Protein AF-A0A8X7CKS6-F1 (afdb_monomer_lite)

Secondary structure (DSSP, 8-state):
--TTS--HHHHHHHTT-HHHHHHHHHTT----SS--SHHHHHHHHHHHHHHHHHHHHHHHHHHHHHHHTSHHHHHHHHHHHHHHHHHHHHHHTT-

InterPro domains:
  IPR002110 Ankyrin repeat [PS50088] (4-36)
  IPR036770 Ankyrin repeat-containing domain superfamily [G3DSA:1.25.40.20] (1-94)
  IPR036770 Ankyrin repeat-containing domain superfamily [SSF48403] (2-38)

Foldseek 3Di:
DDPLQWDPLNVCVVVVVPVSNVVCVVVPHDTGPQQPDPVSVVVSVVVVVVVVVVVVVVVVVVVVCCVVVCVVVVVVVVVVVVVVVVVVVVVVVPD

Structure (mmCIF, N/CA/C/O backbone):
data_AF-A0A8X7CKS6-F1
#
_entry.id   AF-A0A8X7CKS6-F1
#
loop_
_atom_site.group_PDB
_atom_site.id
_atom_site.type_symbol
_atom_site.label_atom_id
_atom_site.label_alt_id
_atom_site.label_comp_id
_atom_site.label_asym_id
_atom_site.label_entity_id
_atom_site.label_seq_id
_atom_site.pdbx_PDB_ins_code
_atom_site.Cartn_x
_atom_site.Cartn_y
_atom_site.Cartn_z
_atom_site.occupancy
_atom_site.B_iso_or_equiv
_atom_site.auth_seq_id
_atom_site.auth_comp_id
_atom_site.auth_asym_id
_atom_site.auth_atom_id
_atom_site.pdbx_PDB_model_num
ATOM 1 N N . VAL A 1 1 ? -6.331 -10.120 7.036 1.00 88.75 1 VAL A N 1
ATOM 2 C CA . VAL A 1 1 ? -5.483 -8.903 7.048 1.00 88.75 1 VAL A CA 1
ATOM 3 C C . VAL A 1 1 ? -4.722 -8.852 5.739 1.00 88.75 1 VAL A C 1
ATOM 5 O O . VAL A 1 1 ? -4.381 -9.924 5.250 1.00 88.75 1 VAL A O 1
ATOM 8 N N . ASN A 1 2 ? -4.525 -7.673 5.151 1.00 92.38 2 ASN A N 1
ATOM 9 C CA . ASN A 1 2 ? -3.696 -7.524 3.953 1.00 92.38 2 ASN A CA 1
ATOM 10 C C . ASN A 1 2 ? -2.193 -7.594 4.309 1.00 92.38 2 ASN A C 1
ATOM 12 O O . ASN A 1 2 ? -1.833 -7.757 5.481 1.00 92.38 2 ASN A O 1
ATOM 16 N N . SER A 1 3 ? -1.328 -7.472 3.300 1.00 93.69 3 SER A N 1
ATOM 17 C CA . SER A 1 3 ? 0.134 -7.423 3.458 1.00 93.69 3 SER A CA 1
ATOM 18 C C . SER A 1 3 ? 0.603 -6.280 4.362 1.00 93.69 3 SER A C 1
ATOM 20 O O . SER A 1 3 ? 1.576 -6.443 5.090 1.00 93.69 3 SER A O 1
ATOM 22 N N . ASP A 1 4 ? -0.138 -5.171 4.392 1.00 93.69 4 ASP A N 1
ATOM 23 C CA . ASP A 1 4 ? 0.191 -3.976 5.180 1.00 93.69 4 ASP A CA 1
ATOM 24 C C . ASP A 1 4 ? -0.344 -4.029 6.620 1.00 93.69 4 ASP A C 1
ATOM 26 O O . ASP A 1 4 ? -0.197 -3.080 7.385 1.00 93.69 4 ASP A O 1
ATOM 30 N N . GLY A 1 5 ? -0.991 -5.134 7.006 1.00 93.38 5 GLY A N 1
ATOM 31 C CA . GLY A 1 5 ? -1.479 -5.361 8.364 1.00 93.38 5 GLY A CA 1
ATOM 32 C C . GLY A 1 5 ? -2.840 -4.736 8.697 1.00 93.38 5 GLY A C 1
ATOM 33 O O . GLY A 1 5 ? -3.241 -4.777 9.867 1.00 93.38 5 GLY A O 1
ATOM 34 N N . PHE A 1 6 ? -3.575 -4.233 7.703 1.00 95.31 6 PHE A N 1
ATOM 35 C CA . PHE A 1 6 ? -4.946 -3.743 7.855 1.00 95.31 6 PHE A CA 1
ATOM 36 C C . PHE A 1 6 ? -5.976 -4.864 7.659 1.00 95.31 6 PHE A C 1
ATOM 38 O O . PHE A 1 6 ? -5.836 -5.761 6.818 1.00 95.31 6 PHE A O 1
ATOM 45 N N . THR A 1 7 ? -7.036 -4.843 8.460 1.00 95.69 7 THR A N 1
ATOM 46 C CA . THR A 1 7 ? -8.243 -5.646 8.224 1.00 95.69 7 THR A CA 1
ATOM 47 C C . THR A 1 7 ? -9.164 -4.932 7.230 1.00 95.69 7 THR A C 1
ATOM 49 O O . THR A 1 7 ? -9.067 -3.715 7.071 1.00 95.69 7 THR A O 1
ATOM 52 N N . PRO A 1 8 ? -10.113 -5.645 6.598 1.00 96.38 8 PRO A N 1
ATOM 53 C CA . PRO A 1 8 ? -11.157 -4.992 5.809 1.00 96.38 8 PRO A CA 1
ATOM 54 C C . PRO A 1 8 ? -11.928 -3.921 6.597 1.00 96.38 8 PRO A C 1
ATOM 56 O O . PRO A 1 8 ? -12.281 -2.889 6.034 1.00 96.38 8 PRO A O 1
ATOM 59 N N . LEU A 1 9 ? -12.141 -4.130 7.905 1.00 96.19 9 LEU A N 1
ATOM 60 C CA . LEU A 1 9 ? -12.820 -3.154 8.758 1.00 96.19 9 LEU A CA 1
ATOM 61 C C . LEU A 1 9 ? -11.966 -1.902 8.992 1.00 96.19 9 LEU A C 1
ATOM 63 O O . LEU A 1 9 ? -12.503 -0.801 8.925 1.00 96.19 9 LEU A O 1
ATOM 67 N N . ASP A 1 10 ? -10.652 -2.049 9.202 1.00 95.12 10 ASP A N 1
ATOM 68 C CA . ASP A 1 10 ? -9.751 -0.892 9.316 1.00 95.12 10 ASP A CA 1
ATOM 69 C C . ASP A 1 10 ? -9.835 -0.014 8.067 1.00 95.12 10 ASP A C 1
ATOM 71 O O . ASP A 1 10 ? -9.972 1.201 8.185 1.00 95.12 10 ASP A O 1
ATOM 75 N N . ILE A 1 11 ? -9.803 -0.636 6.883 1.00 95.44 11 ILE A N 1
ATOM 76 C CA . ILE A 1 11 ? -9.872 0.068 5.599 1.00 95.44 11 ILE A CA 1
ATOM 77 C C . ILE A 1 11 ? -11.219 0.780 5.458 1.00 95.44 11 ILE A C 1
ATOM 79 O O . ILE A 1 11 ? -11.229 1.977 5.183 1.00 95.44 11 ILE A O 1
ATOM 83 N N . ALA A 1 12 ? -12.337 0.087 5.703 1.00 97.00 12 ALA A N 1
ATOM 84 C CA . ALA A 1 12 ? -13.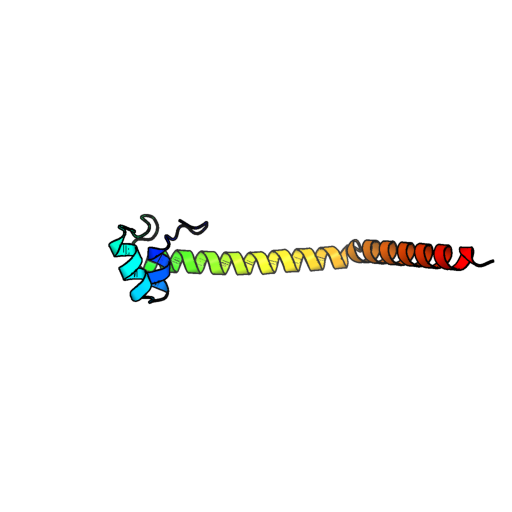678 0.674 5.619 1.00 97.00 12 ALA A CA 1
ATOM 85 C C . ALA A 1 12 ? -13.832 1.905 6.532 1.00 97.00 12 ALA A C 1
ATOM 87 O O . ALA A 1 12 ? -14.355 2.936 6.110 1.00 97.00 12 ALA A O 1
ATOM 88 N N . VAL A 1 13 ? -13.315 1.828 7.764 1.00 94.38 13 VAL A N 1
ATOM 89 C CA . VAL A 1 13 ? -13.309 2.956 8.708 1.00 94.38 13 VAL A CA 1
ATOM 90 C C . VAL A 1 13 ? -12.414 4.095 8.213 1.00 94.38 13 VAL A C 1
ATOM 92 O O . VAL A 1 13 ? -12.818 5.256 8.275 1.00 94.38 13 VAL A O 1
ATOM 95 N N . MET A 1 14 ? -11.216 3.785 7.710 1.00 93.81 14 MET A N 1
ATOM 96 C CA . MET A 1 14 ? -10.253 4.781 7.223 1.00 93.81 14 MET A CA 1
ATOM 97 C C . MET A 1 14 ? -10.760 5.565 6.010 1.00 93.81 14 MET A C 1
ATOM 99 O O . MET A 1 14 ? -10.487 6.758 5.921 1.00 93.81 14 MET A O 1
ATOM 103 N N . ILE A 1 15 ? -11.505 4.925 5.105 1.00 95.44 15 ILE A N 1
ATOM 104 C CA . ILE A 1 15 ? -12.090 5.583 3.922 1.00 95.44 15 ILE A CA 1
ATOM 105 C C . ILE A 1 15 ? -13.467 6.204 4.194 1.00 95.44 15 ILE A C 1
ATOM 107 O O . ILE A 1 15 ? -14.107 6.701 3.273 1.00 95.44 15 ILE A O 1
ATOM 111 N N . HIS A 1 16 ? -13.930 6.171 5.447 1.00 96.44 16 HIS A N 1
ATOM 112 C CA . HIS A 1 16 ? -15.245 6.660 5.864 1.00 96.44 16 HIS A CA 1
ATOM 113 C C . HIS A 1 16 ? -16.438 5.964 5.176 1.00 96.44 16 HIS A C 1
ATOM 115 O O . HIS A 1 16 ? -17.513 6.552 5.049 1.00 96.44 16 HIS A O 1
ATOM 121 N N . ASP A 1 17 ? -16.295 4.690 4.797 1.00 97.81 17 ASP A N 1
ATOM 122 C CA . ASP A 1 17 ? -17.408 3.873 4.300 1.00 97.81 17 ASP A CA 1
ATOM 123 C C . ASP A 1 17 ? -18.189 3.268 5.477 1.00 97.81 17 ASP A C 1
ATOM 125 O O . ASP A 1 17 ? -17.933 2.159 5.960 1.00 97.81 17 ASP A O 1
ATOM 129 N N . ILE A 1 18 ? -19.160 4.042 5.964 1.00 97.88 18 ILE A N 1
ATOM 130 C CA . ILE A 1 18 ? -19.977 3.694 7.133 1.00 97.88 18 ILE A CA 1
ATOM 131 C C . ILE A 1 18 ? -20.815 2.435 6.873 1.00 97.88 18 ILE A C 1
ATOM 133 O O . ILE A 1 18 ? -20.991 1.614 7.776 1.00 97.88 18 ILE A O 1
ATOM 137 N N . SER A 1 19 ? -21.343 2.277 5.658 1.00 98.12 19 SER A N 1
ATOM 138 C CA . SER A 1 19 ? -22.201 1.145 5.295 1.00 98.12 19 SER A CA 1
ATOM 139 C C . SER A 1 19 ? -21.414 -0.159 5.323 1.00 98.12 19 SER A C 1
ATOM 141 O O . SER A 1 19 ? -21.841 -1.123 5.963 1.00 98.12 19 SER A O 1
ATOM 143 N N . MET A 1 20 ? -20.229 -0.165 4.708 1.00 98.00 20 MET A N 1
ATOM 144 C CA . MET A 1 20 ? -19.330 -1.314 4.729 1.00 98.00 20 MET A CA 1
ATOM 145 C C . MET A 1 20 ? -18.841 -1.620 6.146 1.00 98.00 20 MET A C 1
ATOM 147 O O . MET A 1 20 ? -18.848 -2.777 6.562 1.00 98.00 20 MET A O 1
ATOM 151 N N . ALA A 1 21 ? -18.472 -0.599 6.925 1.00 98.06 21 ALA A N 1
ATOM 152 C CA . ALA A 1 21 ? -18.032 -0.794 8.305 1.00 98.06 21 ALA A CA 1
ATOM 153 C C . ALA A 1 21 ? -19.124 -1.451 9.168 1.00 98.06 21 ALA A C 1
ATOM 155 O O . ALA A 1 21 ? -18.842 -2.410 9.888 1.00 98.06 21 ALA A O 1
ATOM 156 N N . LYS A 1 22 ? -20.380 -0.994 9.052 1.00 98.12 22 LYS A N 1
ATOM 157 C CA . LYS A 1 22 ? -21.527 -1.601 9.747 1.00 98.12 22 LYS A CA 1
ATOM 158 C C . LYS A 1 22 ? -21.779 -3.036 9.299 1.00 98.12 22 LYS A C 1
ATOM 160 O O . LYS A 1 22 ? -21.988 -3.901 10.147 1.00 98.12 22 LYS A O 1
ATOM 165 N N . LEU A 1 23 ? -21.737 -3.296 7.990 1.00 98.50 23 LEU A N 1
ATOM 166 C CA . LEU A 1 23 ? -21.893 -4.645 7.450 1.00 98.50 23 LEU A CA 1
ATOM 167 C C . LEU A 1 23 ? -20.825 -5.575 8.035 1.00 98.50 23 LEU A C 1
ATOM 169 O O . LEU A 1 23 ? -21.158 -6.594 8.632 1.00 98.50 23 LEU A O 1
ATOM 173 N N . LEU A 1 24 ? -19.555 -5.186 7.963 1.00 98.12 24 LEU A N 1
ATOM 174 C CA . LEU A 1 24 ? -18.443 -5.963 8.505 1.00 98.12 24 LEU A CA 1
ATOM 175 C C . LEU A 1 24 ? -18.599 -6.217 10.013 1.00 98.12 24 LEU A C 1
ATOM 177 O O . LEU A 1 24 ? -18.452 -7.355 10.460 1.00 98.12 24 LEU A O 1
ATOM 181 N N . GLN A 1 25 ? -18.953 -5.194 10.795 1.00 97.69 25 GLN A N 1
ATOM 182 C CA . GLN A 1 25 ? -19.194 -5.336 12.236 1.00 97.69 25 GLN A CA 1
ATOM 183 C C . GLN A 1 25 ? -20.364 -6.280 12.545 1.00 97.69 25 GLN A C 1
ATOM 185 O O . GLN A 1 25 ? -20.259 -7.079 13.475 1.00 97.69 25 GLN A O 1
ATOM 190 N N . SER A 1 26 ? -21.445 -6.251 11.754 1.00 98.25 26 SER A N 1
ATOM 191 C CA . SER A 1 26 ? -22.602 -7.142 11.949 1.00 98.25 26 SER A CA 1
ATOM 192 C C . SER A 1 26 ? -22.266 -8.627 11.761 1.00 98.25 26 SER A C 1
ATOM 194 O O . SER A 1 26 ? -22.895 -9.478 12.383 1.00 98.25 26 SER A O 1
ATOM 196 N N . TYR A 1 27 ? -21.223 -8.933 10.982 1.00 98.06 27 TYR A N 1
ATOM 197 C CA . TYR A 1 27 ? -20.680 -10.283 10.800 1.00 98.06 27 TYR A CA 1
ATOM 198 C C . TYR A 1 27 ? -19.485 -10.580 11.727 1.00 98.06 27 TYR A C 1
ATOM 200 O O . TYR A 1 27 ? -18.772 -11.563 11.534 1.00 98.06 27 TYR A O 1
ATOM 208 N N . GLY A 1 28 ? -19.244 -9.743 12.742 1.00 96.88 28 GLY A N 1
ATOM 209 C CA . GLY A 1 28 ? -18.211 -9.976 13.753 1.00 96.88 28 GLY A CA 1
ATOM 210 C C . GLY A 1 28 ? -16.791 -9.594 13.327 1.00 96.88 28 GLY A C 1
ATOM 211 O O . GLY A 1 28 ? -15.830 -10.013 13.979 1.00 96.88 28 GLY A O 1
ATOM 212 N N . ALA A 1 29 ? -16.621 -8.803 12.261 1.00 96.69 29 ALA A N 1
ATOM 213 C CA . ALA A 1 29 ? -15.308 -8.271 11.913 1.00 96.69 29 ALA A CA 1
ATOM 214 C C . ALA A 1 29 ? -14.767 -7.372 13.035 1.00 96.69 29 ALA A C 1
ATOM 216 O O . ALA A 1 29 ? -15.504 -6.641 13.698 1.00 96.69 29 ALA A O 1
ATOM 217 N N . ARG A 1 30 ? -13.448 -7.412 13.226 1.00 93.44 30 ARG A N 1
ATOM 218 C CA . ARG A 1 30 ? -12.735 -6.639 14.247 1.00 93.44 30 ARG A CA 1
ATOM 219 C C . ARG A 1 30 ? -11.598 -5.873 13.593 1.00 93.44 30 ARG A C 1
ATOM 221 O O . ARG A 1 30 ? -11.019 -6.349 12.619 1.00 93.44 30 ARG A O 1
ATOM 228 N N . GLU A 1 31 ? -11.291 -4.705 14.143 1.00 89.81 31 GLU A N 1
ATOM 229 C CA . GLU A 1 31 ? -10.115 -3.931 13.751 1.00 89.81 31 GLU A CA 1
ATOM 230 C C . GLU A 1 31 ? -8.819 -4.705 14.030 1.00 89.81 31 GLU A C 1
ATOM 232 O O . GLU A 1 31 ? -8.769 -5.613 14.872 1.00 89.81 31 GLU A O 1
ATOM 237 N N . SER A 1 32 ? -7.753 -4.334 13.325 1.00 88.88 32 SER A N 1
ATOM 238 C CA . SER A 1 32 ? -6.421 -4.890 13.538 1.00 88.88 32 SER A CA 1
ATOM 239 C C . SER A 1 32 ? -5.917 -4.584 14.948 1.00 88.88 32 SER A C 1
ATOM 241 O O . SER A 1 32 ? -6.001 -3.463 15.448 1.00 88.88 32 SER A O 1
ATOM 243 N N . THR A 1 33 ? -5.293 -5.573 15.587 1.00 89.25 33 THR A N 1
ATOM 244 C CA . THR A 1 33 ? -4.620 -5.376 16.879 1.00 89.25 33 THR A CA 1
ATOM 245 C C . THR A 1 33 ? -3.300 -4.613 16.753 1.00 89.25 33 THR A C 1
ATOM 247 O O . THR A 1 33 ? -2.798 -4.127 17.770 1.00 89.25 33 THR A O 1
ATOM 250 N N . ARG A 1 34 ? -2.752 -4.489 15.530 1.00 88.56 34 ARG A N 1
ATOM 251 C CA . ARG A 1 34 ? -1.465 -3.829 15.248 1.00 88.56 34 ARG A CA 1
ATOM 252 C C . ARG A 1 34 ? -1.557 -2.307 15.238 1.00 88.56 34 ARG A C 1
ATOM 254 O O . ARG A 1 34 ? -0.665 -1.656 15.766 1.00 88.56 34 ARG A O 1
ATOM 261 N N . TYR A 1 35 ? -2.635 -1.751 14.687 1.00 89.44 35 TYR A N 1
ATOM 262 C CA . TYR A 1 35 ? -2.787 -0.306 14.486 1.00 89.44 35 TYR A CA 1
ATOM 263 C C . TYR A 1 35 ? -4.059 0.208 15.163 1.00 89.44 35 TYR A C 1
ATOM 265 O O . TYR A 1 35 ? -5.019 0.602 14.507 1.00 89.44 35 TYR A O 1
ATOM 273 N N . ARG A 1 36 ? -4.096 0.150 16.499 1.00 86.94 36 ARG A N 1
ATOM 274 C CA . ARG A 1 36 ? -5.306 0.468 17.280 1.00 86.94 36 ARG A CA 1
ATOM 275 C C . ARG A 1 36 ? -5.611 1.961 17.391 1.00 86.94 36 ARG A C 1
ATOM 277 O O . ARG A 1 36 ? -6.746 2.322 17.674 1.00 86.94 36 ARG A O 1
ATOM 284 N N . THR A 1 37 ? -4.621 2.828 17.190 1.00 90.81 37 THR A N 1
ATOM 285 C CA . THR A 1 37 ? -4.804 4.285 17.272 1.00 90.81 37 THR A CA 1
ATOM 286 C C . THR A 1 37 ? -4.744 4.924 15.895 1.00 90.81 37 THR A C 1
ATOM 288 O O . THR A 1 37 ? -4.081 4.409 14.987 1.00 90.81 37 THR A O 1
ATOM 291 N N . LYS A 1 38 ? -5.392 6.080 15.737 1.00 89.88 38 LYS A N 1
ATOM 292 C CA . LYS A 1 38 ? -5.342 6.852 14.490 1.00 89.88 38 LYS A CA 1
ATOM 293 C C . LYS A 1 38 ? -3.900 7.216 14.122 1.00 89.88 38 LYS A C 1
ATOM 295 O O . LYS A 1 38 ? -3.524 7.128 12.958 1.00 89.88 38 LYS A O 1
ATOM 300 N N . GLU A 1 39 ? -3.085 7.537 15.119 1.00 93.56 39 GLU A N 1
ATOM 301 C CA . GLU A 1 39 ? -1.671 7.884 14.978 1.00 93.56 39 GLU A CA 1
ATOM 302 C C . GLU A 1 39 ? -0.855 6.686 14.479 1.00 93.56 39 GLU A C 1
ATOM 304 O O . GLU A 1 39 ? -0.030 6.838 13.582 1.00 93.56 39 GLU A O 1
ATOM 309 N N . SER A 1 40 ? -1.121 5.477 14.993 1.00 93.62 40 SER A N 1
ATOM 310 C CA . SER A 1 40 ? -0.450 4.255 14.528 1.00 93.62 40 SER A CA 1
ATOM 311 C C . SER A 1 40 ? -0.822 3.902 13.083 1.00 93.62 40 SER A C 1
ATOM 313 O O . SER A 1 40 ? 0.057 3.553 12.296 1.00 93.62 40 SER A O 1
ATOM 315 N N . LYS A 1 41 ? -2.100 4.075 12.703 1.00 93.31 41 LYS A N 1
ATOM 316 C CA . LYS A 1 41 ? -2.567 3.905 11.317 1.00 93.31 41 LYS A CA 1
ATOM 317 C C . LYS A 1 41 ? -1.894 4.932 10.396 1.00 93.31 41 LYS A C 1
ATOM 319 O O . LYS A 1 41 ? -1.392 4.566 9.338 1.00 93.31 41 LYS A O 1
ATOM 324 N N . PHE A 1 42 ? -1.812 6.194 10.822 1.00 94.38 42 PHE A N 1
ATOM 325 C CA . PHE A 1 42 ? -1.135 7.259 10.075 1.00 94.38 42 PHE A CA 1
ATOM 326 C C . PHE A 1 42 ? 0.366 6.993 9.903 1.00 94.38 42 PHE A C 1
ATOM 328 O O . PHE A 1 42 ? 0.891 7.124 8.801 1.00 94.38 42 PHE A O 1
ATOM 335 N N . SER A 1 43 ? 1.056 6.574 10.966 1.00 95.88 43 SER A N 1
ATOM 336 C CA . SER A 1 43 ? 2.482 6.236 10.911 1.00 95.88 43 SER A CA 1
ATOM 337 C C . SER A 1 43 ? 2.761 5.091 9.932 1.00 95.88 43 SER A C 1
ATOM 339 O O . SER A 1 43 ? 3.702 5.185 9.143 1.00 95.88 43 SER A O 1
ATOM 341 N N . GLN A 1 44 ? 1.909 4.059 9.916 1.00 95.56 44 GLN A N 1
ATOM 342 C CA . GLN A 1 44 ? 2.009 2.969 8.946 1.00 95.56 44 GLN A CA 1
ATOM 343 C C . GLN A 1 44 ? 1.806 3.465 7.512 1.00 95.56 44 GLN A C 1
ATOM 345 O O . GLN A 1 44 ? 2.615 3.149 6.643 1.00 95.56 44 GLN A O 1
ATOM 350 N N . LEU A 1 45 ? 0.765 4.266 7.262 1.00 96.06 45 LEU A N 1
ATOM 351 C CA . LEU A 1 45 ? 0.528 4.845 5.938 1.00 96.06 45 LEU A CA 1
ATOM 352 C C . LEU A 1 45 ? 1.717 5.688 5.464 1.00 96.06 45 LEU A C 1
ATOM 354 O O . LEU A 1 45 ? 2.155 5.541 4.327 1.00 96.06 45 LEU A O 1
ATOM 358 N N . LEU A 1 46 ? 2.284 6.518 6.341 1.00 97.81 46 LEU A N 1
ATOM 359 C CA . LEU A 1 46 ? 3.465 7.318 6.021 1.00 97.81 46 LEU A CA 1
ATOM 360 C C . LEU A 1 46 ? 4.682 6.441 5.692 1.00 97.81 46 LEU A C 1
ATOM 362 O O . LEU A 1 46 ? 5.454 6.772 4.797 1.00 97.81 46 LEU A O 1
ATOM 366 N N . SER A 1 47 ? 4.858 5.322 6.398 1.00 97.69 47 SER A N 1
ATOM 367 C CA . SER A 1 47 ? 5.921 4.356 6.101 1.00 97.69 47 SER A CA 1
ATOM 368 C C . SER A 1 47 ? 5.752 3.732 4.712 1.00 97.69 47 SER A C 1
ATOM 370 O O . SER A 1 47 ? 6.721 3.659 3.95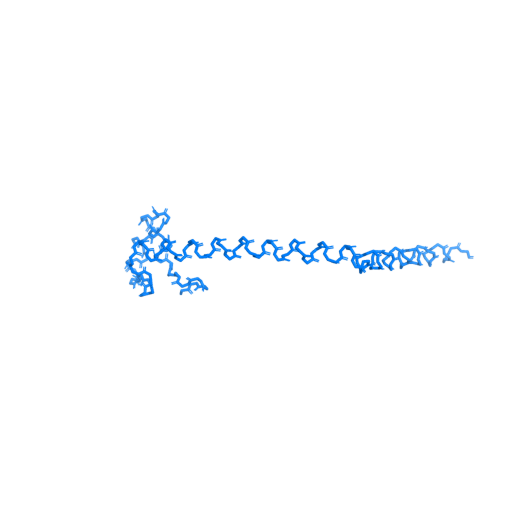8 1.00 97.69 47 SER A O 1
ATOM 372 N N . LEU A 1 48 ? 4.522 3.347 4.349 1.00 97.38 48 LEU A N 1
ATOM 373 C CA . LEU A 1 48 ? 4.201 2.789 3.029 1.00 97.38 48 LEU A CA 1
ATOM 374 C C . LEU A 1 48 ? 4.447 3.796 1.901 1.00 97.38 48 LEU A C 1
ATOM 376 O O . LEU A 1 48 ? 4.993 3.422 0.868 1.00 97.38 48 LEU A O 1
ATOM 380 N N . VAL A 1 49 ? 4.103 5.072 2.108 1.00 98.25 49 VAL A N 1
ATOM 381 C CA . VAL A 1 49 ? 4.399 6.143 1.139 1.00 98.25 49 VAL A CA 1
ATOM 382 C C . VAL A 1 49 ? 5.905 6.262 0.918 1.00 98.25 49 VAL A C 1
ATOM 384 O O . VAL A 1 49 ? 6.359 6.211 -0.220 1.00 98.25 49 VAL A O 1
ATOM 387 N N . LYS A 1 50 ? 6.690 6.317 1.999 1.00 98.38 50 LYS A N 1
ATOM 388 C CA . LYS A 1 50 ? 8.156 6.387 1.907 1.00 98.38 50 LYS A CA 1
ATOM 389 C C . LYS A 1 50 ? 8.773 5.163 1.232 1.00 98.38 50 LYS A C 1
ATOM 391 O O . LYS A 1 50 ? 9.810 5.277 0.592 1.00 98.38 50 LYS A O 1
ATOM 396 N N . GLU A 1 51 ? 8.186 3.984 1.423 1.00 98.12 51 GLU A N 1
ATOM 397 C CA . GLU A 1 51 ? 8.635 2.767 0.743 1.00 98.12 51 GLU A CA 1
ATOM 398 C C . GLU A 1 51 ? 8.345 2.821 -0.757 1.00 98.12 51 GLU A C 1
ATOM 400 O O . GLU A 1 51 ? 9.216 2.497 -1.560 1.00 98.12 51 GLU A O 1
ATOM 405 N N . ALA A 1 52 ? 7.158 3.292 -1.144 1.00 97.94 52 ALA A N 1
ATOM 406 C CA . ALA A 1 52 ? 6.812 3.479 -2.547 1.00 97.94 52 ALA A CA 1
ATOM 407 C C . ALA A 1 52 ? 7.735 4.502 -3.232 1.00 97.94 52 ALA A C 1
ATOM 409 O O . ALA A 1 52 ? 8.197 4.252 -4.343 1.00 97.94 52 ALA A O 1
ATOM 410 N N . GLU A 1 53 ? 8.048 5.612 -2.558 1.00 98.44 53 GLU A N 1
ATOM 411 C CA . GLU A 1 53 ? 9.016 6.610 -3.033 1.00 98.44 53 GLU A CA 1
ATOM 412 C C . GLU A 1 53 ? 10.401 5.981 -3.257 1.00 98.44 53 GLU A C 1
ATOM 414 O O . GLU A 1 53 ? 10.951 6.091 -4.352 1.00 98.44 53 GLU A O 1
ATOM 419 N N . ARG A 1 54 ? 10.919 5.220 -2.280 1.00 98.38 54 ARG A N 1
ATOM 420 C CA . ARG A 1 54 ? 12.194 4.492 -2.427 1.00 98.38 54 ARG A CA 1
ATOM 421 C C . ARG A 1 54 ? 12.188 3.518 -3.601 1.00 98.38 54 ARG A C 1
ATOM 423 O O . ARG A 1 54 ? 13.138 3.489 -4.372 1.00 98.38 54 ARG A O 1
ATOM 430 N N . CYS A 1 55 ? 11.113 2.749 -3.770 1.00 97.81 55 CYS A N 1
ATOM 431 C CA . CYS A 1 55 ? 10.988 1.813 -4.888 1.00 97.81 55 CYS A CA 1
ATOM 432 C C . CYS A 1 55 ? 11.065 2.520 -6.252 1.00 97.81 55 CYS A C 1
ATOM 434 O O . CYS A 1 55 ? 11.624 1.967 -7.201 1.00 97.81 55 CYS A O 1
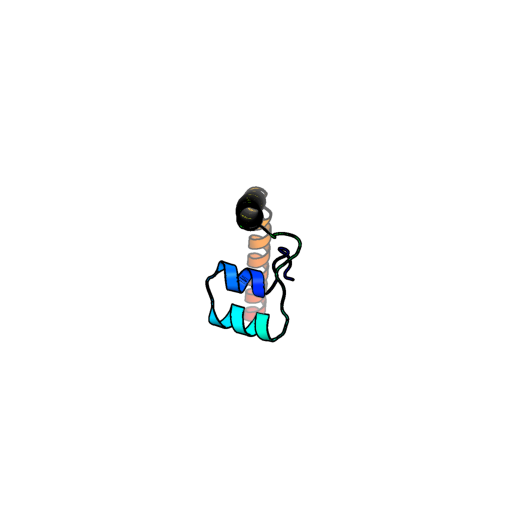ATOM 436 N N . VAL A 1 56 ? 10.519 3.736 -6.365 1.00 98.25 56 VAL A N 1
ATOM 437 C CA . VAL A 1 56 ? 10.621 4.549 -7.586 1.00 98.25 56 VAL A CA 1
ATOM 438 C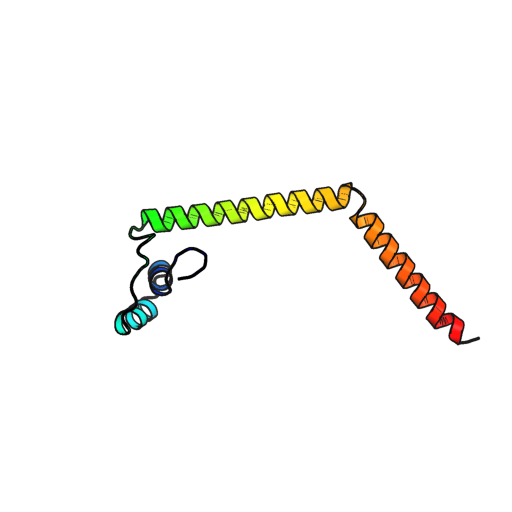 C . VAL A 1 56 ? 12.058 5.017 -7.819 1.00 98.25 56 VAL A C 1
ATOM 440 O O . VAL A 1 56 ? 12.544 4.930 -8.951 1.00 98.25 56 VAL A O 1
ATOM 443 N N . ASP A 1 57 ? 12.753 5.463 -6.775 1.00 97.75 57 ASP A N 1
ATOM 444 C CA . ASP A 1 57 ? 14.152 5.900 -6.863 1.00 97.75 57 ASP A CA 1
ATOM 445 C C . ASP A 1 57 ? 15.089 4.744 -7.248 1.00 97.75 57 ASP A C 1
ATOM 447 O O . ASP A 1 57 ? 15.927 4.878 -8.151 1.00 97.75 57 ASP A O 1
ATOM 451 N N . ASP A 1 58 ? 14.904 3.579 -6.627 1.00 97.19 58 ASP A N 1
ATOM 452 C CA . ASP A 1 58 ? 15.666 2.363 -6.914 1.00 97.19 58 ASP A CA 1
ATOM 453 C C . ASP A 1 58 ? 15.438 1.898 -8.357 1.00 97.19 58 ASP A C 1
ATOM 455 O O . ASP A 1 58 ? 16.393 1.604 -9.088 1.00 97.19 58 ASP A O 1
ATOM 459 N N . LEU A 1 59 ? 14.180 1.890 -8.813 1.00 96.50 59 LEU A N 1
ATOM 460 C CA . LEU A 1 59 ? 13.842 1.549 -10.194 1.00 96.50 59 LEU A CA 1
ATOM 461 C C . LEU A 1 59 ? 14.461 2.543 -11.182 1.00 96.50 59 LEU A C 1
ATOM 463 O O . LEU A 1 59 ? 15.045 2.128 -12.185 1.00 96.50 59 LEU A O 1
ATOM 467 N N . THR A 1 60 ? 14.381 3.842 -10.894 1.00 95.94 60 THR A N 1
ATOM 468 C CA . THR A 1 60 ? 14.976 4.898 -11.726 1.00 95.94 60 THR A CA 1
ATOM 469 C C . THR A 1 60 ? 16.486 4.703 -11.847 1.00 95.94 60 THR A C 1
ATOM 471 O O . THR A 1 60 ? 17.035 4.713 -12.952 1.00 95.94 60 THR A O 1
ATOM 474 N N . THR A 1 61 ? 17.154 4.431 -10.727 1.00 95.12 61 THR A N 1
ATOM 475 C CA . THR A 1 61 ? 18.594 4.150 -10.680 1.00 95.12 61 THR A CA 1
ATOM 476 C C . THR A 1 61 ? 18.950 2.900 -11.483 1.00 95.12 61 THR A C 1
ATOM 478 O O . THR A 1 61 ? 19.919 2.906 -12.251 1.00 95.12 61 THR A O 1
ATOM 481 N N . CYS A 1 62 ? 18.151 1.838 -11.362 1.00 92.12 62 CYS A N 1
ATOM 482 C CA . CYS A 1 62 ? 18.337 0.599 -12.111 1.00 92.12 62 CYS A CA 1
ATOM 483 C C . CYS A 1 62 ? 18.213 0.833 -13.624 1.00 92.12 62 CYS A C 1
ATOM 485 O O . CYS A 1 62 ? 19.083 0.413 -14.390 1.00 92.12 62 CYS A O 1
ATOM 487 N N . VAL A 1 63 ? 17.184 1.567 -14.056 1.00 90.38 63 VAL A N 1
ATOM 488 C CA . VAL A 1 63 ? 16.950 1.893 -15.470 1.00 90.38 63 VAL A CA 1
ATOM 489 C C . VAL A 1 63 ? 18.083 2.749 -16.041 1.00 90.38 63 VAL A C 1
ATOM 491 O O . VAL A 1 63 ? 18.598 2.438 -17.117 1.00 90.38 63 VAL A O 1
ATOM 494 N N . LEU A 1 64 ? 18.524 3.784 -15.319 1.00 90.44 64 LEU A N 1
ATOM 495 C CA . LEU A 1 64 ? 19.654 4.623 -15.735 1.00 90.44 64 LEU A CA 1
ATOM 496 C C . LEU A 1 64 ? 20.950 3.811 -15.845 1.00 90.44 64 LEU A C 1
ATOM 498 O O . LEU A 1 64 ? 21.698 3.947 -16.817 1.00 90.44 64 LEU A O 1
ATOM 502 N N . SER A 1 65 ? 21.192 2.913 -14.891 1.00 88.44 65 SER A N 1
ATOM 503 C CA . SER A 1 65 ? 22.354 2.018 -14.909 1.00 88.44 65 SER A CA 1
ATOM 504 C C . SER A 1 65 ? 22.294 1.040 -16.088 1.00 88.44 65 SER A C 1
ATOM 506 O O . SER A 1 65 ? 23.287 0.834 -16.786 1.00 88.44 65 SER A O 1
ATOM 508 N N . ALA A 1 66 ? 21.125 0.467 -16.384 1.00 84.88 66 ALA A N 1
ATOM 509 C CA . ALA A 1 66 ? 20.929 -0.425 -17.529 1.00 84.88 66 ALA A CA 1
ATOM 510 C C . ALA A 1 66 ? 21.105 0.291 -18.882 1.00 84.88 66 ALA A C 1
ATOM 512 O O . ALA A 1 66 ? 21.636 -0.293 -19.832 1.00 84.88 66 ALA A O 1
ATOM 513 N N . ALA A 1 67 ? 20.694 1.559 -18.970 1.00 82.12 67 ALA A N 1
ATOM 514 C CA . ALA A 1 67 ? 20.876 2.382 -20.161 1.00 82.12 67 ALA A CA 1
ATOM 515 C C . ALA A 1 67 ? 22.353 2.752 -20.388 1.00 82.12 67 ALA A C 1
ATOM 517 O O . ALA A 1 67 ? 22.862 2.625 -21.502 1.00 82.12 67 ALA A O 1
ATOM 518 N N . THR A 1 68 ? 23.055 3.167 -19.331 1.00 82.81 68 THR A N 1
ATOM 519 C CA . THR A 1 68 ? 24.459 3.614 -19.399 1.00 82.81 68 THR A CA 1
ATOM 520 C C . THR A 1 68 ? 25.461 2.466 -19.518 1.00 82.81 68 THR A C 1
ATOM 522 O O . THR A 1 68 ? 26.486 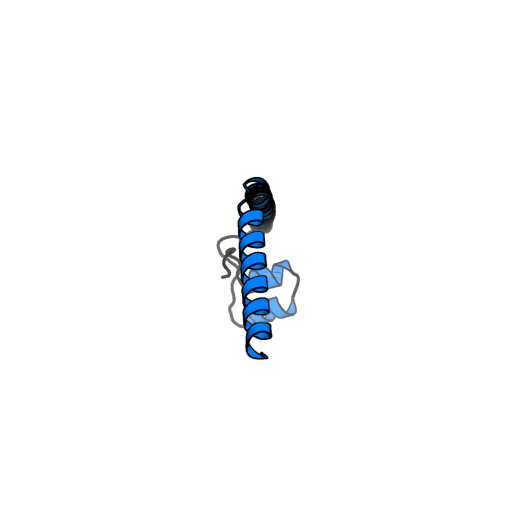2.620 -20.176 1.00 82.81 68 THR A O 1
ATOM 525 N N . SER A 1 69 ? 25.153 1.286 -18.974 1.00 79.06 69 SER A N 1
ATOM 526 C CA . SER A 1 69 ? 25.995 0.081 -19.089 1.00 79.06 69 SER A CA 1
ATOM 527 C C . SER A 1 69 ? 26.011 -0.545 -20.489 1.00 79.06 69 SER A C 1
ATOM 529 O O . SER A 1 69 ? 26.644 -1.579 -20.697 1.00 79.06 69 SER A O 1
ATOM 531 N N . GLY A 1 70 ? 25.286 0.023 -21.459 1.00 70.94 70 GLY A N 1
ATOM 532 C CA . GLY A 1 70 ? 25.184 -0.521 -22.813 1.00 70.94 70 GLY A CA 1
ATOM 533 C C . GLY A 1 70 ? 24.424 -1.849 -22.896 1.00 70.94 70 GLY A C 1
ATOM 534 O O . GLY A 1 70 ? 24.166 -2.314 -24.000 1.00 70.94 70 GLY A O 1
ATOM 535 N N . SER A 1 71 ? 24.004 -2.434 -21.769 1.00 75.75 71 SER A N 1
ATOM 536 C CA . SER A 1 71 ? 23.222 -3.674 -21.703 1.00 75.75 71 SER A CA 1
ATOM 537 C C . SER A 1 71 ? 21.914 -3.554 -22.491 1.00 75.75 71 SER A C 1
ATOM 539 O O . SER A 1 71 ? 21.604 -4.406 -23.328 1.00 75.75 71 SER A O 1
ATOM 541 N N . LEU A 1 72 ? 21.199 -2.435 -22.322 1.00 73.50 72 LEU A N 1
ATOM 542 C CA . LEU A 1 72 ? 19.978 -2.153 -23.078 1.00 73.50 72 LEU A CA 1
ATOM 543 C C . LEU A 1 72 ? 20.263 -1.965 -24.578 1.00 73.50 72 LEU A C 1
ATOM 545 O O . LEU A 1 72 ? 19.550 -2.502 -25.421 1.00 73.50 72 LEU A O 1
ATOM 549 N N . SER A 1 73 ? 21.338 -1.245 -24.913 1.00 79.38 73 SER A N 1
ATOM 550 C CA . SER A 1 73 ? 21.772 -1.022 -26.299 1.00 79.38 73 SER A CA 1
ATOM 551 C C . SER A 1 73 ? 22.130 -2.342 -26.992 1.00 79.38 73 SER A C 1
ATOM 553 O O . SER A 1 73 ? 21.648 -2.626 -28.086 1.00 79.38 73 SER A O 1
ATOM 555 N N . MET A 1 74 ? 22.887 -3.211 -26.321 1.00 78.31 74 MET A N 1
ATOM 556 C CA . MET A 1 74 ? 23.260 -4.535 -26.823 1.00 78.31 74 MET A CA 1
ATOM 557 C C . MET A 1 74 ? 22.045 -5.450 -26.993 1.00 78.31 74 MET A C 1
ATOM 559 O O . MET A 1 74 ? 21.950 -6.155 -28.001 1.00 78.31 74 MET A O 1
ATOM 563 N N . ALA A 1 75 ? 21.091 -5.423 -26.057 1.00 80.56 75 ALA A N 1
ATOM 564 C CA . ALA A 1 75 ? 19.838 -6.163 -26.184 1.00 80.56 75 ALA A CA 1
ATOM 565 C C . ALA A 1 75 ? 19.015 -5.684 -27.395 1.00 80.56 75 ALA A C 1
ATOM 567 O O . ALA A 1 75 ? 18.562 -6.507 -28.194 1.00 80.56 75 ALA A O 1
ATOM 568 N N . LEU A 1 76 ? 18.888 -4.366 -27.586 1.00 81.44 76 LEU A N 1
ATOM 569 C CA . LEU A 1 76 ? 18.181 -3.768 -28.724 1.00 81.44 76 LEU A CA 1
ATOM 570 C C . LEU A 1 76 ? 18.863 -4.072 -30.063 1.00 81.44 76 LEU A C 1
ATOM 572 O O . LEU A 1 76 ? 18.186 -4.425 -31.031 1.00 81.44 76 LEU A O 1
ATOM 576 N N . LEU A 1 77 ? 20.195 -3.998 -30.121 1.00 83.75 77 LEU A N 1
ATOM 577 C CA . LEU A 1 77 ? 20.963 -4.381 -31.307 1.00 83.75 77 LEU A CA 1
ATOM 578 C C . LEU A 1 77 ? 20.752 -5.858 -31.650 1.00 83.75 77 LEU A C 1
ATOM 580 O O . LEU A 1 77 ? 20.539 -6.185 -32.814 1.00 83.75 77 LEU A O 1
ATOM 584 N N . LYS A 1 78 ? 20.732 -6.749 -30.653 1.00 84.25 78 LYS A N 1
ATOM 585 C CA . LYS A 1 78 ? 20.506 -8.184 -30.871 1.00 84.25 78 LYS A CA 1
ATOM 586 C C . LYS A 1 78 ? 19.105 -8.476 -31.417 1.00 84.25 78 LYS A C 1
ATOM 588 O O . LYS A 1 78 ? 18.975 -9.277 -32.341 1.00 84.25 78 LYS A O 1
ATOM 593 N N . VAL A 1 79 ? 18.077 -7.797 -30.897 1.00 87.19 79 VAL A N 1
ATOM 594 C CA . VAL A 1 79 ? 16.699 -7.887 -31.418 1.00 87.19 79 VAL A CA 1
ATOM 595 C C . VAL A 1 79 ? 16.620 -7.369 -32.854 1.00 87.19 79 VAL A C 1
ATOM 597 O O . VAL A 1 79 ? 16.016 -8.021 -33.706 1.00 87.19 79 VAL A O 1
ATOM 600 N N . ARG A 1 80 ? 17.270 -6.238 -33.155 1.00 90.31 80 ARG A N 1
ATOM 601 C CA . ARG A 1 80 ? 17.331 -5.693 -34.518 1.00 90.31 80 ARG A CA 1
ATOM 602 C C . ARG A 1 80 ? 17.966 -6.688 -35.489 1.00 90.31 80 ARG A C 1
ATOM 604 O O . ARG A 1 80 ? 17.357 -6.996 -36.507 1.00 90.31 80 ARG A O 1
ATOM 611 N N . SER A 1 81 ? 19.134 -7.233 -35.152 1.00 89.50 81 SER A N 1
ATOM 612 C CA . SER A 1 81 ? 19.830 -8.224 -35.984 1.00 89.50 81 SER A CA 1
ATOM 613 C C . SER A 1 81 ? 18.989 -9.480 -36.225 1.00 89.50 81 SER A C 1
ATOM 615 O O . SER A 1 81 ? 18.979 -10.021 -37.328 1.00 89.50 81 SER A O 1
ATOM 617 N N . PHE A 1 82 ? 18.258 -9.939 -35.206 1.00 91.50 82 PHE A N 1
ATOM 618 C CA . PHE A 1 82 ? 17.357 -11.081 -35.338 1.00 91.50 82 PHE A CA 1
ATOM 619 C C . PHE A 1 82 ? 16.189 -10.793 -36.294 1.00 91.50 82 PHE A C 1
ATOM 621 O O . PHE A 1 82 ? 15.866 -11.627 -37.139 1.00 91.50 82 PHE A O 1
ATOM 628 N N . ASN A 1 83 ? 15.592 -9.601 -36.215 1.00 88.31 83 ASN A N 1
ATOM 629 C CA . ASN A 1 83 ? 14.520 -9.199 -37.125 1.00 88.31 83 ASN A CA 1
ATOM 630 C C . ASN A 1 83 ? 14.997 -9.115 -38.582 1.00 88.31 83 ASN A C 1
ATOM 632 O O . ASN A 1 83 ? 14.290 -9.583 -39.470 1.00 88.31 83 ASN A O 1
ATOM 636 N N . GLU A 1 84 ? 16.199 -8.590 -38.834 1.00 92.19 84 GLU A N 1
ATOM 637 C CA . GLU A 1 84 ? 16.786 -8.564 -40.184 1.00 92.19 84 GLU A CA 1
ATOM 638 C C . GLU A 1 84 ? 16.962 -9.979 -40.759 1.00 92.19 84 GLU A C 1
ATOM 640 O O . GLU A 1 84 ? 16.619 -10.231 -41.914 1.00 92.19 84 GLU A O 1
ATOM 645 N N . LEU A 1 85 ? 17.412 -10.940 -39.940 1.00 91.38 85 LEU A N 1
ATOM 646 C CA . LEU A 1 85 ? 17.508 -12.347 -40.346 1.00 91.38 85 LEU A CA 1
ATOM 647 C C . LEU A 1 85 ? 16.138 -12.945 -40.683 1.00 91.38 85 LEU A C 1
ATOM 649 O O . LEU A 1 85 ? 15.997 -13.623 -41.701 1.00 91.38 85 LEU A O 1
ATOM 653 N N . ILE A 1 86 ? 15.122 -12.683 -39.857 1.00 92.00 86 ILE A N 1
ATOM 654 C CA . ILE A 1 86 ? 13.742 -13.121 -40.116 1.00 92.00 86 ILE A CA 1
ATOM 655 C C . ILE A 1 86 ? 13.251 -12.576 -41.464 1.00 92.00 86 ILE A C 1
ATOM 657 O O . ILE A 1 86 ? 12.683 -13.328 -42.261 1.00 92.00 86 ILE A O 1
ATOM 661 N N . TYR A 1 87 ? 13.491 -11.293 -41.746 1.00 89.00 87 TYR A N 1
ATOM 662 C CA . TYR A 1 87 ? 13.125 -10.686 -43.024 1.00 89.00 87 TYR A CA 1
ATOM 663 C C . TYR A 1 87 ? 13.883 -11.318 -44.196 1.00 89.00 87 TYR A C 1
ATOM 665 O O . TYR A 1 87 ? 13.248 -11.720 -45.172 1.00 89.00 87 TYR A O 1
ATOM 673 N N . ALA A 1 88 ? 15.202 -11.490 -44.090 1.00 89.69 88 ALA A N 1
ATOM 674 C CA . ALA A 1 88 ? 16.012 -12.115 -45.135 1.00 89.69 88 ALA A CA 1
ATOM 675 C C . ALA A 1 88 ? 15.541 -13.544 -45.464 1.00 89.69 88 ALA A C 1
ATOM 677 O O . ALA A 1 88 ? 15.353 -13.880 -46.634 1.00 89.69 88 ALA A O 1
ATOM 678 N N . MET A 1 89 ? 15.257 -14.361 -44.444 1.00 90.19 89 MET A N 1
ATOM 679 C CA . MET A 1 89 ? 14.744 -15.725 -44.628 1.00 90.19 89 MET A CA 1
ATOM 680 C C . MET A 1 89 ? 13.359 -15.752 -45.284 1.00 90.19 89 MET A C 1
ATOM 682 O O . MET A 1 89 ? 13.061 -16.652 -46.070 1.00 90.19 89 MET A O 1
ATOM 686 N N . LYS A 1 90 ? 12.500 -14.772 -44.979 1.00 85.56 90 LYS A N 1
ATOM 687 C CA . LYS A 1 90 ? 11.159 -14.676 -45.570 1.00 85.56 90 LYS A CA 1
ATOM 688 C C . LYS A 1 90 ? 11.214 -14.353 -47.066 1.00 85.56 90 LYS A C 1
ATOM 690 O O . LYS A 1 90 ? 10.418 -14.901 -47.825 1.00 85.56 90 LYS A O 1
ATOM 695 N N . TYR A 1 91 ? 12.150 -13.504 -47.489 1.00 78.75 91 TYR A N 1
ATOM 696 C CA . TYR A 1 91 ? 12.273 -13.076 -48.887 1.00 78.75 91 TYR A CA 1
ATOM 697 C C . TYR A 1 91 ? 13.189 -13.962 -49.745 1.00 78.75 91 TYR A C 1
ATOM 699 O O . TYR A 1 91 ? 13.027 -13.979 -50.960 1.00 78.75 91 TYR A O 1
ATOM 707 N N . GLN A 1 92 ? 14.084 -14.759 -49.151 1.00 70.44 92 GLN A N 1
ATOM 708 C CA . GLN A 1 92 ? 14.865 -15.757 -49.899 1.00 70.44 92 GLN A CA 1
ATOM 709 C C . GLN A 1 92 ? 14.043 -16.959 -50.389 1.00 70.44 92 GLN A C 1
ATOM 711 O O . GLN A 1 92 ? 14.500 -17.682 -51.264 1.00 70.44 92 GLN A O 1
ATOM 716 N N . LYS A 1 93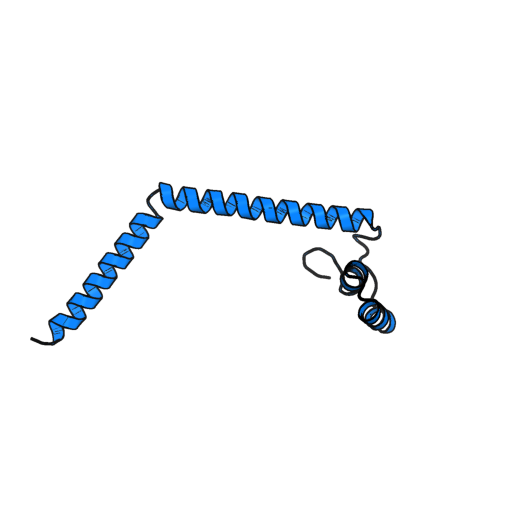 ? 12.833 -17.188 -49.865 1.00 59.47 93 LYS A N 1
ATOM 717 C CA . LYS A 1 93 ? 12.005 -18.360 -50.207 1.00 59.47 93 LYS A CA 1
ATOM 718 C C . LYS A 1 93 ? 11.182 -18.211 -51.504 1.00 59.47 93 LYS A C 1
ATOM 720 O O . LYS A 1 93 ? 10.349 -19.067 -51.782 1.00 59.47 93 LYS A O 1
ATOM 725 N N . HIS A 1 94 ? 11.374 -17.120 -52.251 1.00 54.81 94 HIS A N 1
ATOM 726 C CA . HIS A 1 94 ? 10.602 -16.761 -53.452 1.00 54.81 94 HIS A CA 1
ATOM 727 C C . HIS A 1 94 ? 11.430 -16.687 -54.753 1.00 54.81 94 HIS A C 1
ATOM 729 O O . HIS A 1 94 ? 10.909 -16.222 -55.768 1.00 54.81 94 HIS A O 1
ATOM 735 N N . ILE A 1 95 ? 12.683 -17.152 -54.734 1.00 53.47 95 ILE A N 1
ATOM 736 C CA . ILE A 1 95 ? 13.532 -17.377 -55.919 1.00 53.47 95 ILE A CA 1
ATOM 737 C C . ILE A 1 95 ? 13.762 -18.881 -56.036 1.00 53.47 95 ILE A C 1
ATOM 739 O O . ILE A 1 95 ? 13.680 -19.396 -57.170 1.00 53.47 95 ILE A O 1
#

Sequence (95 aa):
VNSDGFTPLDIAVMIHDISMAKLLQSYGARESTRYRTKESKFSQLLSLVKEAERCVDDLTTCVLSAATSGSLSMALLKVRSFNELIYAMKYQKHI

pLDDT: mean 90.61, std 9.13, range [53.47, 98.5]

Organism: NCBI:txid2747483

Radius of gyration: 26.1 Å; chains: 1; bounding box: 49×26×73 Å